Protein AF-A0A957U919-F1 (afdb_monomer_lite)

Secondary structure (DSSP, 8-state):
--SEEEEE-TTEE--TTHHHHHHHHHHH-TTEEEEEEEEE-TTS-B-GGGSB----HHHHHHHHTTHHHHTTT-TTTSTTTTTTS-TT-EEEESB--TTEEEEEHHHHHHH-S--TT--SSSHHHHHHHHHHHTT-EEEEEEEEEEEE---STTTS-TTTTS--

Structure (mmCIF, N/CA/C/O backbone):
data_AF-A0A957U919-F1
#
_entry.id   AF-A0A957U919-F1
#
loop_
_atom_site.group_PDB
_atom_site.id
_atom_site.type_symbol
_atom_site.label_atom_id
_atom_site.label_alt_id
_atom_site.label_comp_id
_atom_site.label_asym_id
_atom_site.label_entity_id
_atom_site.label_seq_id
_atom_site.pdbx_PDB_ins_code
_atom_site.Cartn_x
_atom_site.Cartn_y
_atom_site.Cartn_z
_atom_site.occupancy
_atom_site.B_iso_or_equiv
_atom_site.auth_seq_id
_atom_site.auth_comp_id
_atom_site.auth_asym_id
_atom_site.auth_atom_id
_atom_site.pdbx_PDB_model_num
ATOM 1 N N . LEU A 1 1 ? -8.491 3.575 18.761 1.00 77.50 1 LEU A N 1
ATOM 2 C CA . LEU A 1 1 ? -7.801 3.607 17.451 1.00 77.50 1 LEU A CA 1
ATOM 3 C C . LEU A 1 1 ? -7.828 5.027 16.890 1.00 77.50 1 LEU A C 1
ATOM 5 O O . LEU A 1 1 ? -8.919 5.599 16.883 1.00 77.50 1 LEU A O 1
ATOM 9 N N . PRO A 1 2 ? -6.673 5.581 16.471 1.00 94.19 2 PRO A N 1
ATOM 10 C CA . PRO A 1 2 ? -6.586 6.832 15.702 1.00 94.19 2 PRO A CA 1
ATOM 11 C C . PRO A 1 2 ? -7.300 6.709 14.346 1.00 94.19 2 PRO A C 1
ATOM 13 O O . PRO A 1 2 ? -7.723 5.615 13.984 1.00 94.19 2 PRO A O 1
ATOM 16 N N . ARG A 1 3 ? -7.436 7.814 13.593 1.00 96.12 3 ARG A N 1
ATOM 17 C CA . ARG A 1 3 ? -8.102 7.841 12.270 1.00 96.12 3 ARG A CA 1
ATOM 18 C C . ARG A 1 3 ? -7.478 6.870 11.259 1.00 96.12 3 ARG A C 1
ATOM 20 O O . ARG A 1 3 ? -8.211 6.210 10.525 1.00 96.12 3 ARG A O 1
ATOM 27 N N . TYR A 1 4 ? -6.153 6.773 11.268 1.00 98.06 4 TYR A N 1
ATOM 28 C CA . TYR A 1 4 ? -5.377 5.824 10.479 1.00 98.06 4 TYR A CA 1
ATOM 29 C C . TYR A 1 4 ? -4.389 5.103 11.388 1.00 98.06 4 TYR A C 1
ATOM 31 O O . TYR A 1 4 ? -3.821 5.716 12.293 1.00 98.06 4 TYR A O 1
ATOM 39 N N . VAL A 1 5 ? -4.185 3.817 11.133 1.00 97.25 5 VAL A N 1
ATOM 40 C CA . VAL A 1 5 ? -3.091 3.021 11.694 1.00 97.25 5 VAL A CA 1
ATOM 41 C C . VAL A 1 5 ? -2.104 2.758 10.568 1.00 97.25 5 VAL A C 1
ATOM 43 O O . VAL A 1 5 ? -2.510 2.573 9.425 1.00 97.25 5 VAL A O 1
ATOM 46 N N . LEU A 1 6 ? -0.814 2.773 10.878 1.00 96.62 6 LEU A N 1
ATOM 47 C CA . LEU A 1 6 ? 0.236 2.490 9.914 1.00 96.62 6 LEU A CA 1
ATOM 48 C C . LEU A 1 6 ? 0.983 1.236 10.355 1.00 96.62 6 LEU A C 1
ATOM 50 O O . LEU A 1 6 ? 1.564 1.218 11.439 1.00 96.62 6 LEU A O 1
ATOM 54 N N . LEU A 1 7 ? 0.965 0.213 9.505 1.00 94.75 7 LEU A N 1
ATOM 55 C CA . LEU A 1 7 ? 1.943 -0.861 9.562 1.00 94.75 7 LEU A CA 1
ATOM 56 C C . LEU A 1 7 ? 3.197 -0.359 8.843 1.00 94.75 7 LEU A C 1
ATOM 58 O O . LEU A 1 7 ? 3.130 -0.011 7.663 1.00 94.75 7 LEU A O 1
ATOM 62 N N . LEU A 1 8 ? 4.297 -0.239 9.583 1.00 94.25 8 LEU A N 1
ATOM 63 C CA . LEU A 1 8 ? 5.555 0.308 9.092 1.00 94.25 8 LEU A CA 1
ATOM 64 C C . LEU A 1 8 ? 6.705 -0.561 9.575 1.00 94.25 8 LEU A C 1
ATOM 66 O O . LEU A 1 8 ? 6.862 -0.777 10.779 1.00 94.25 8 LEU A O 1
ATOM 70 N N . ASN A 1 9 ? 7.529 -1.008 8.639 1.00 93.06 9 ASN A N 1
ATOM 71 C CA . ASN A 1 9 ? 8.748 -1.712 8.989 1.00 93.06 9 ASN A CA 1
ATOM 72 C C . ASN A 1 9 ? 9.783 -0.748 9.607 1.00 93.06 9 ASN A C 1
ATOM 74 O O . ASN A 1 9 ? 9.923 0.385 9.138 1.00 93.06 9 ASN A O 1
ATOM 78 N N . PRO A 1 10 ? 10.540 -1.179 10.633 1.00 91.38 10 PRO A N 1
ATOM 79 C CA . PRO A 1 10 ? 11.512 -0.323 11.318 1.00 91.38 10 PRO A CA 1
ATOM 80 C C . PRO A 1 10 ? 12.700 0.083 10.432 1.00 91.38 10 PRO A C 1
ATOM 82 O O . PRO A 1 10 ? 13.347 1.087 10.705 1.00 91.38 10 PRO A O 1
ATOM 85 N N . ASP A 1 11 ? 12.973 -0.664 9.363 1.00 90.69 11 ASP A N 1
ATOM 86 C CA . ASP A 1 11 ? 14.025 -0.411 8.376 1.00 90.69 11 ASP A CA 1
ATOM 87 C C . ASP A 1 11 ? 13.500 0.337 7.135 1.00 90.69 11 ASP A C 1
ATOM 89 O O . ASP A 1 11 ? 13.983 0.153 6.014 1.00 90.69 11 ASP A O 1
ATOM 93 N N . THR A 1 12 ? 12.497 1.199 7.322 1.00 94.00 12 THR A N 1
ATOM 94 C CA . THR A 1 12 ? 11.977 2.082 6.272 1.00 94.00 12 THR A CA 1
ATOM 95 C C . THR A 1 12 ? 12.437 3.523 6.460 1.00 94.00 12 THR A C 1
ATOM 97 O O . THR A 1 12 ? 12.446 4.073 7.560 1.00 94.00 12 THR A O 1
ATOM 100 N N . LEU A 1 13 ? 12.799 4.161 5.351 1.00 95.75 13 LEU A N 1
ATOM 101 C CA . LEU A 1 13 ? 13.079 5.587 5.272 1.00 95.75 13 LEU A CA 1
ATOM 102 C C . LEU A 1 13 ? 11.870 6.264 4.631 1.00 95.75 13 LEU A C 1
ATOM 104 O O . LEU A 1 13 ? 11.612 6.113 3.434 1.00 95.75 13 LEU A O 1
ATOM 108 N N . VAL A 1 14 ? 11.120 6.998 5.448 1.00 96.44 14 VAL A N 1
ATOM 109 C CA . VAL A 1 14 ? 9.900 7.700 5.042 1.00 96.44 14 VAL A CA 1
ATOM 110 C C . VAL A 1 14 ? 10.212 9.193 4.906 1.00 96.44 14 VAL A C 1
ATOM 112 O O . VAL A 1 14 ? 10.591 9.816 5.902 1.00 96.44 14 VAL A O 1
ATOM 115 N N . PRO A 1 15 ? 10.065 9.798 3.711 1.00 95.69 15 PRO A N 1
ATOM 116 C CA . PRO A 1 15 ? 10.251 11.234 3.548 1.00 95.69 15 PRO A CA 1
ATOM 117 C C . PRO A 1 15 ? 9.284 12.046 4.426 1.00 95.69 15 PRO A C 1
ATOM 119 O O . PRO A 1 15 ? 8.155 11.604 4.655 1.00 95.69 15 PRO A O 1
ATOM 122 N N . PRO A 1 16 ? 9.661 13.262 4.866 1.00 95.25 16 PRO A N 1
ATOM 123 C CA . PRO A 1 16 ? 8.839 14.065 5.776 1.00 95.25 16 PRO A CA 1
ATOM 124 C C . PRO A 1 16 ? 7.406 14.330 5.291 1.00 95.25 16 PRO A C 1
ATOM 126 O O . PRO A 1 16 ? 6.493 14.445 6.107 1.00 95.25 16 PRO A O 1
ATOM 129 N N . THR A 1 17 ? 7.189 14.420 3.975 1.00 96.50 17 THR A N 1
ATOM 130 C CA . THR A 1 17 ? 5.870 14.705 3.389 1.00 96.50 17 THR A CA 1
ATOM 131 C C . THR A 1 17 ? 5.032 13.454 3.136 1.00 96.50 17 THR A C 1
ATOM 133 O O . THR A 1 17 ? 3.807 13.553 3.074 1.00 96.50 17 THR A O 1
ATOM 136 N N . ALA A 1 18 ? 5.650 12.272 3.062 1.00 96.69 18 ALA A N 1
ATOM 137 C CA . ALA A 1 18 ? 5.001 11.055 2.578 1.00 96.69 18 ALA A CA 1
ATOM 138 C C . ALA A 1 18 ? 3.783 10.653 3.425 1.00 96.69 18 ALA A C 1
ATOM 140 O O . ALA A 1 18 ? 2.736 10.299 2.889 1.00 96.69 18 ALA A O 1
ATOM 141 N N . LEU A 1 19 ? 3.877 10.762 4.756 1.00 95.94 19 LEU A N 1
ATOM 142 C CA . LEU A 1 19 ? 2.747 10.464 5.644 1.00 95.94 19 LEU A CA 1
ATOM 143 C C . LEU A 1 19 ? 1.573 11.425 5.429 1.00 95.94 19 LEU A C 1
ATOM 145 O O . LEU A 1 19 ? 0.424 10.990 5.403 1.00 95.94 19 LEU A O 1
ATOM 149 N N . ALA A 1 20 ? 1.850 12.721 5.274 1.00 97.38 20 ALA A N 1
ATOM 150 C CA . ALA A 1 20 ? 0.815 13.727 5.062 1.00 97.38 20 ALA A CA 1
ATOM 151 C C . ALA A 1 20 ? 0.137 13.554 3.695 1.00 97.38 20 ALA A C 1
ATOM 153 O O . ALA A 1 20 ? -1.082 13.669 3.591 1.00 97.38 20 ALA A O 1
ATOM 154 N N . GLU A 1 21 ? 0.913 13.227 2.663 1.00 98.31 21 GLU A N 1
ATOM 155 C CA . GLU A 1 21 ? 0.412 12.967 1.313 1.00 98.31 21 GLU A CA 1
ATOM 156 C C . GLU A 1 21 ? -0.472 11.716 1.256 1.00 98.31 21 GLU A C 1
ATOM 158 O O . GLU A 1 21 ? -1.553 11.770 0.670 1.00 98.31 21 GLU A O 1
ATOM 163 N N . MET A 1 22 ? -0.070 10.621 1.913 1.00 98.38 22 MET A N 1
ATOM 164 C CA . MET A 1 22 ? -0.877 9.395 1.994 1.00 98.38 22 MET A CA 1
ATOM 165 C C . MET A 1 22 ? -2.171 9.607 2.782 1.00 98.38 22 MET A C 1
ATOM 167 O O . MET A 1 22 ? -3.238 9.170 2.352 1.00 98.38 22 MET A O 1
ATOM 171 N N . VAL A 1 23 ? -2.104 10.355 3.887 1.00 98.31 23 VAL A N 1
ATOM 172 C CA . VAL A 1 23 ? -3.290 10.732 4.663 1.00 98.31 23 VAL A CA 1
ATOM 173 C C . VAL A 1 23 ? -4.249 11.580 3.831 1.00 98.31 23 VAL A C 1
ATOM 175 O O . VAL A 1 23 ? -5.444 11.296 3.832 1.00 98.31 23 VAL A O 1
ATOM 178 N N . ARG A 1 24 ? -3.744 12.590 3.109 1.00 98.44 24 ARG A N 1
ATOM 179 C CA . ARG A 1 24 ? -4.563 13.427 2.221 1.00 98.44 24 ARG A CA 1
ATOM 180 C C . ARG A 1 24 ? -5.232 12.581 1.141 1.00 98.44 24 ARG A C 1
ATOM 182 O O . ARG A 1 24 ? -6.438 12.687 0.961 1.00 98.44 24 ARG A O 1
ATOM 189 N N . PHE A 1 25 ? -4.468 11.709 0.486 1.00 98.50 25 PHE A N 1
ATOM 190 C CA . PHE A 1 25 ? -4.985 10.797 -0.530 1.00 98.50 25 PHE A CA 1
ATOM 191 C C . PHE A 1 25 ? -6.137 9.937 0.013 1.00 98.50 25 PHE A C 1
ATOM 193 O O . PHE A 1 25 ? -7.200 9.864 -0.593 1.00 98.50 25 PHE A O 1
ATOM 200 N N . MET A 1 26 ? -5.982 9.336 1.195 1.00 98.50 26 MET A N 1
ATOM 201 C CA . MET A 1 26 ? -7.069 8.558 1.794 1.00 98.50 26 MET A CA 1
ATOM 202 C C . MET A 1 26 ? -8.234 9.438 2.275 1.00 98.50 26 MET A C 1
ATOM 204 O O . MET A 1 26 ? -9.381 9.010 2.207 1.00 98.50 26 MET A O 1
ATOM 208 N N . ASP A 1 27 ? -7.999 10.661 2.748 1.00 98.31 27 ASP A N 1
ATOM 209 C CA . ASP A 1 27 ? -9.080 11.581 3.135 1.00 98.31 27 ASP A CA 1
ATOM 210 C C . ASP A 1 27 ? -9.938 12.006 1.926 1.00 98.31 27 ASP A C 1
ATOM 212 O O . ASP A 1 27 ? -11.157 12.112 2.056 1.00 98.31 27 ASP A O 1
ATOM 216 N N . GLU A 1 28 ? -9.327 12.185 0.752 1.00 98.38 28 GLU A N 1
ATOM 217 C CA . GLU A 1 28 ? -10.006 12.515 -0.513 1.00 98.38 28 GLU A CA 1
ATOM 218 C C . GLU A 1 28 ? -10.797 11.329 -1.103 1.00 98.38 28 GLU A C 1
ATOM 220 O O . GLU A 1 28 ? -11.710 11.523 -1.908 1.00 98.38 28 GLU A O 1
ATOM 225 N N . HIS A 1 29 ? -10.500 10.101 -0.667 1.00 98.25 29 HIS A N 1
ATOM 226 C CA . HIS A 1 29 ? -11.114 8.870 -1.164 1.00 98.25 29 HIS A CA 1
ATOM 227 C C . HIS A 1 29 ? -11.650 8.009 -0.014 1.00 98.25 29 HIS A C 1
ATOM 229 O O . HIS A 1 29 ? -11.009 7.071 0.476 1.00 98.25 29 HIS A O 1
ATOM 235 N N . ALA A 1 30 ? -12.869 8.332 0.421 1.00 97.88 30 ALA A N 1
ATOM 236 C CA . ALA A 1 30 ? -13.498 7.721 1.587 1.00 97.88 30 ALA A CA 1
ATOM 237 C C . ALA A 1 30 ? -13.676 6.197 1.481 1.00 97.88 30 ALA A C 1
ATOM 239 O O . ALA A 1 30 ? -13.699 5.544 2.516 1.00 97.88 30 ALA A O 1
ATOM 240 N N . GLN A 1 31 ? -13.758 5.624 0.276 1.00 98.38 31 GLN A N 1
ATOM 241 C CA . GLN A 1 31 ? -13.913 4.183 0.038 1.00 98.38 31 GLN A CA 1
ATOM 242 C C . GLN A 1 31 ? -12.616 3.371 0.217 1.00 98.38 31 GLN A C 1
ATOM 244 O O . GLN A 1 31 ? -12.652 2.142 0.295 1.00 98.38 31 GLN A O 1
ATOM 249 N N . ILE A 1 32 ? -11.459 4.038 0.290 1.00 98.62 32 ILE A N 1
ATOM 250 C CA . ILE A 1 32 ? -10.171 3.366 0.479 1.00 98.62 32 ILE A CA 1
ATOM 251 C C . ILE A 1 32 ? -10.030 2.962 1.947 1.00 98.62 32 ILE A C 1
ATOM 253 O O . ILE A 1 32 ? -9.992 3.814 2.846 1.00 98.62 32 ILE A O 1
ATOM 257 N N . GLY A 1 33 ? -9.942 1.653 2.182 1.00 98.44 33 GLY A N 1
ATOM 258 C CA . GLY A 1 33 ? -9.700 1.064 3.496 1.00 98.44 33 GLY A CA 1
ATOM 259 C C . GLY A 1 33 ? -8.218 0.930 3.813 1.00 98.44 33 GLY A C 1
ATOM 260 O O . GLY A 1 33 ? -7.831 1.144 4.961 1.00 98.44 33 GLY A O 1
ATOM 261 N N . ALA A 1 34 ? -7.385 0.648 2.806 1.00 98.50 34 ALA A N 1
ATOM 262 C CA . ALA A 1 34 ? -5.934 0.596 2.954 1.00 98.50 34 ALA A CA 1
ATOM 263 C C . ALA A 1 34 ? -5.189 1.162 1.739 1.00 98.50 34 ALA A C 1
ATOM 265 O O . ALA A 1 34 ? -5.648 1.035 0.604 1.00 98.50 34 ALA A O 1
ATOM 266 N N . ALA A 1 35 ? -4.018 1.752 1.974 1.00 98.50 35 ALA A N 1
ATOM 267 C CA . ALA A 1 35 ? -3.156 2.252 0.913 1.00 98.50 35 ALA A CA 1
ATOM 268 C C . ALA A 1 35 ? -1.664 2.050 1.203 1.00 98.50 35 ALA A C 1
ATOM 270 O O . ALA A 1 35 ? -1.230 2.032 2.358 1.00 98.50 35 ALA A O 1
ATOM 271 N N . GLY A 1 36 ? -0.879 1.936 0.132 1.00 98.00 36 GLY A N 1
ATOM 272 C CA . GLY A 1 36 ? 0.579 1.836 0.171 1.00 98.00 36 GLY A CA 1
ATOM 273 C C . GLY A 1 36 ? 1.241 2.689 -0.923 1.00 98.00 36 GLY A C 1
ATOM 274 O O . GLY A 1 36 ? 0.656 2.853 -1.996 1.00 98.00 36 GLY A O 1
ATOM 275 N N . PRO A 1 37 ? 2.425 3.265 -0.658 1.00 97.75 37 PRO A N 1
ATOM 276 C CA . PRO A 1 37 ? 3.173 4.093 -1.596 1.00 97.75 37 PRO A CA 1
ATOM 277 C C . PRO A 1 37 ? 4.035 3.243 -2.539 1.00 97.75 37 PRO A C 1
ATOM 279 O O . PRO A 1 37 ? 4.143 2.019 -2.395 1.00 97.75 37 PRO A O 1
ATOM 282 N N . ARG A 1 38 ? 4.737 3.910 -3.457 1.00 96.81 38 ARG A N 1
ATOM 283 C CA . ARG A 1 38 ? 5.911 3.340 -4.123 1.00 96.81 38 ARG A CA 1
ATOM 284 C C . ARG A 1 38 ? 6.995 3.035 -3.096 1.00 96.81 38 ARG A C 1
ATOM 286 O O . ARG A 1 38 ? 7.363 3.896 -2.301 1.00 96.81 38 ARG A O 1
ATOM 293 N N . VAL A 1 39 ? 7.544 1.823 -3.139 1.00 95.62 39 VAL A N 1
ATOM 294 C CA . VAL A 1 39 ? 8.643 1.412 -2.257 1.00 95.62 39 VAL A CA 1
ATOM 295 C C . VAL A 1 39 ? 9.873 1.124 -3.103 1.00 95.62 39 VAL A C 1
ATOM 297 O O . VAL A 1 39 ? 9.834 0.263 -3.981 1.00 95.62 39 VAL A O 1
ATOM 300 N N . ARG A 1 40 ? 10.972 1.831 -2.842 1.00 94.62 40 ARG A N 1
ATOM 301 C CA . ARG A 1 40 ? 12.282 1.548 -3.432 1.00 9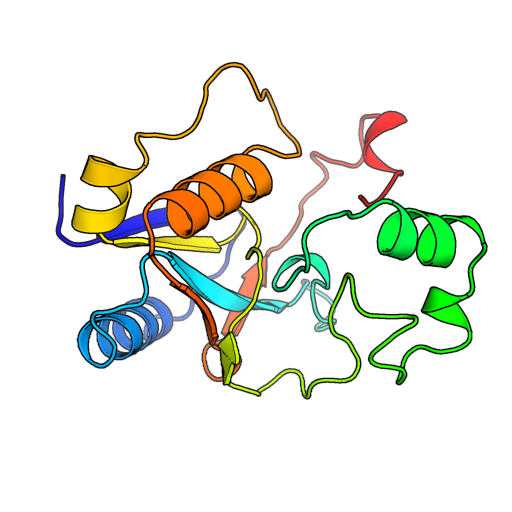4.62 40 ARG A CA 1
ATOM 302 C C . ARG A 1 40 ? 13.146 0.721 -2.497 1.00 94.62 40 ARG A C 1
ATOM 304 O O . ARG A 1 40 ? 13.048 0.815 -1.276 1.00 94.62 40 ARG A O 1
ATOM 311 N N . ARG A 1 41 ? 14.037 -0.059 -3.089 1.00 91.88 41 ARG A N 1
ATOM 312 C CA . ARG A 1 41 ? 15.175 -0.682 -2.412 1.00 91.88 41 ARG A CA 1
ATOM 313 C C . ARG A 1 41 ? 16.346 0.306 -2.341 1.00 91.88 41 ARG A C 1
ATOM 315 O O . ARG A 1 41 ? 16.336 1.301 -3.069 1.00 91.88 41 ARG A O 1
ATOM 322 N N . PRO A 1 42 ? 17.383 0.043 -1.524 1.00 90.19 42 PRO A N 1
ATOM 323 C CA . PRO A 1 42 ? 18.557 0.917 -1.441 1.00 90.19 42 PRO A CA 1
ATOM 324 C C . PRO A 1 42 ? 19.275 1.142 -2.775 1.00 90.19 42 PRO A C 1
ATOM 326 O O . PRO A 1 42 ? 19.886 2.186 -2.973 1.00 90.19 42 PRO A O 1
ATOM 329 N N . ASP A 1 43 ? 19.183 0.182 -3.699 1.00 89.75 43 ASP A N 1
ATOM 330 C CA . ASP A 1 43 ? 19.750 0.272 -5.051 1.00 89.75 43 ASP A CA 1
ATOM 331 C C . ASP A 1 43 ? 18.894 1.102 -6.032 1.00 89.75 43 ASP A C 1
ATOM 333 O O . ASP A 1 43 ? 19.230 1.213 -7.209 1.00 89.75 43 ASP A O 1
ATOM 337 N N . GLY A 1 44 ? 17.781 1.677 -5.564 1.00 89.56 44 GLY A N 1
ATOM 338 C CA . GLY A 1 44 ? 16.846 2.472 -6.358 1.00 89.56 44 GLY A CA 1
ATOM 339 C C . GLY A 1 44 ? 15.820 1.652 -7.145 1.00 89.56 44 GLY A C 1
ATOM 340 O O . GLY A 1 44 ? 14.881 2.233 -7.700 1.00 89.56 44 GLY A O 1
ATOM 341 N N . SER A 1 45 ? 15.944 0.322 -7.175 1.00 89.88 45 SER A N 1
ATOM 342 C CA . SER A 1 45 ? 14.974 -0.547 -7.842 1.00 89.88 45 SER A CA 1
ATOM 343 C C . SER A 1 45 ? 13.643 -0.595 -7.085 1.00 89.88 45 SER A C 1
ATOM 345 O O . SER A 1 45 ? 13.594 -0.449 -5.861 1.00 89.88 45 SER A O 1
ATOM 347 N N . LEU A 1 46 ? 12.542 -0.794 -7.813 1.00 90.12 46 LEU A N 1
ATOM 348 C CA . LEU A 1 46 ? 11.218 -0.949 -7.216 1.00 90.12 46 LEU A CA 1
ATOM 349 C C . LEU A 1 46 ? 11.143 -2.250 -6.405 1.00 90.12 46 LEU A C 1
ATOM 351 O O . LEU A 1 46 ? 11.447 -3.337 -6.913 1.00 90.12 46 LEU A O 1
ATOM 355 N N . ASP A 1 47 ? 10.652 -2.166 -5.170 1.00 89.00 47 ASP A N 1
ATOM 356 C CA . ASP A 1 47 ? 10.217 -3.354 -4.452 1.00 89.00 47 ASP A CA 1
ATOM 357 C C . ASP A 1 47 ? 8.874 -3.829 -5.010 1.00 89.00 47 ASP A C 1
ATOM 359 O O . ASP A 1 47 ? 7.813 -3.325 -4.660 1.00 89.00 47 ASP A O 1
ATOM 363 N N . ARG A 1 48 ? 8.926 -4.827 -5.894 1.00 84.38 48 ARG A N 1
ATOM 364 C CA . ARG A 1 48 ? 7.761 -5.351 -6.628 1.00 84.38 48 ARG A CA 1
ATOM 365 C C . ARG A 1 48 ? 6.598 -5.775 -5.726 1.00 84.38 48 ARG A C 1
ATOM 367 O O . ARG A 1 48 ? 5.458 -5.741 -6.170 1.00 84.38 48 ARG A O 1
ATOM 374 N N . ALA A 1 49 ? 6.866 -6.138 -4.470 1.00 83.38 49 ALA A N 1
ATOM 375 C CA . ALA A 1 49 ? 5.831 -6.514 -3.512 1.00 83.38 49 ALA A CA 1
ATOM 376 C C . ALA A 1 49 ? 4.945 -5.335 -3.064 1.00 83.38 49 ALA A C 1
ATOM 378 O O . ALA A 1 49 ? 3.864 -5.575 -2.521 1.00 83.38 49 ALA A O 1
ATOM 379 N N . CYS A 1 50 ? 5.358 -4.079 -3.301 1.00 84.50 50 CYS A N 1
ATOM 380 C CA . CYS A 1 50 ? 4.615 -2.885 -2.884 1.00 84.50 50 CYS A CA 1
ATOM 381 C C . CYS A 1 50 ? 3.210 -2.791 -3.489 1.00 84.50 50 CYS A C 1
ATOM 383 O O . CYS A 1 50 ? 2.349 -2.111 -2.934 1.00 84.50 50 CYS A O 1
ATOM 385 N N . ARG A 1 51 ? 2.967 -3.504 -4.595 1.00 88.00 51 ARG A N 1
ATOM 386 C CA . ARG A 1 51 ? 1.665 -3.643 -5.244 1.00 88.00 51 ARG A CA 1
ATOM 387 C C . ARG A 1 51 ? 1.478 -5.072 -5.735 1.00 88.00 51 ARG A C 1
ATOM 389 O O . ARG A 1 51 ? 2.297 -5.575 -6.500 1.00 88.00 51 ARG A O 1
ATOM 396 N N . ARG A 1 52 ? 0.408 -5.731 -5.291 1.00 86.25 52 ARG A N 1
ATOM 397 C CA . ARG A 1 52 ? 0.152 -7.136 -5.619 1.00 86.25 52 ARG A CA 1
ATOM 398 C C . ARG A 1 52 ? -1.306 -7.409 -5.975 1.00 86.25 52 ARG A C 1
ATOM 400 O O . ARG A 1 52 ? -2.215 -6.777 -5.432 1.00 86.25 52 ARG A O 1
ATOM 407 N N . SER A 1 53 ? -1.509 -8.382 -6.860 1.00 82.94 53 SER A N 1
ATOM 408 C CA . SER A 1 53 ? -2.775 -9.119 -6.976 1.00 82.94 53 SER A CA 1
ATOM 409 C C . SER A 1 53 ? -2.795 -10.287 -5.986 1.00 82.94 53 SER A C 1
ATOM 411 O O . SER A 1 53 ? -1.735 -10.795 -5.613 1.00 82.94 53 SER A O 1
ATOM 413 N N . PHE A 1 54 ? -3.972 -10.774 -5.593 1.00 82.75 54 PHE A N 1
ATOM 414 C CA . PHE A 1 54 ? -4.040 -11.998 -4.792 1.00 82.75 54 PHE A CA 1
ATOM 415 C C . PHE A 1 54 ? -3.478 -13.196 -5.582 1.00 82.75 54 PHE A C 1
ATOM 417 O O . PHE A 1 54 ? -3.667 -13.277 -6.802 1.00 82.75 54 PHE A O 1
ATOM 424 N N . PRO A 1 55 ? -2.795 -14.149 -4.919 1.00 74.38 55 PRO A N 1
ATOM 425 C CA . PRO A 1 55 ? -2.215 -15.317 -5.577 1.00 74.38 55 PRO A CA 1
ATOM 426 C C . PRO A 1 55 ? -3.309 -16.327 -5.968 1.00 74.38 55 PRO A C 1
ATOM 428 O O . PRO A 1 55 ? -3.482 -17.369 -5.341 1.00 74.38 55 PRO A O 1
ATOM 431 N N . THR A 1 56 ? -4.076 -16.029 -7.019 1.00 74.44 56 THR A N 1
ATOM 432 C CA . THR A 1 56 ? -5.048 -16.975 -7.589 1.00 74.44 56 THR A CA 1
ATOM 433 C C . THR A 1 56 ? -4.325 -18.169 -8.235 1.00 74.44 56 THR A C 1
ATOM 435 O O . THR A 1 56 ? -3.139 -18.059 -8.571 1.00 74.44 56 THR A O 1
ATOM 438 N N . PRO A 1 57 ? -4.994 -19.321 -8.448 1.00 72.62 57 PRO A N 1
ATOM 439 C CA . PRO A 1 57 ? -4.368 -20.481 -9.090 1.00 72.62 57 PRO A CA 1
ATOM 440 C C . PRO A 1 57 ? -3.760 -20.167 -10.465 1.00 72.62 57 PRO A C 1
ATOM 442 O O . PRO A 1 57 ? -2.660 -20.621 -10.770 1.00 72.62 57 PRO A O 1
ATOM 445 N N . GLU A 1 58 ? -4.433 -19.340 -11.270 1.00 67.38 58 GLU A N 1
ATOM 446 C CA . GLU A 1 58 ? -3.942 -18.907 -12.585 1.00 67.38 58 GLU A CA 1
ATOM 447 C C . GLU A 1 58 ? -2.686 -18.027 -12.462 1.00 67.38 58 GLU A C 1
ATOM 449 O O . GLU A 1 58 ? -1.683 -18.268 -13.135 1.00 67.38 58 GLU A O 1
ATOM 454 N N . VAL A 1 59 ? -2.701 -17.049 -11.550 1.00 68.75 59 VAL A N 1
ATOM 455 C CA . VAL A 1 59 ? -1.553 -16.163 -11.296 1.00 68.75 59 VAL A CA 1
ATOM 456 C C . VAL A 1 59 ? -0.350 -16.956 -10.774 1.00 68.75 59 VAL A C 1
ATOM 458 O O . VAL A 1 59 ? 0.782 -16.753 -11.222 1.00 68.75 59 VAL A O 1
ATOM 461 N N . SER A 1 60 ? -0.601 -17.913 -9.880 1.00 72.75 60 SER A N 1
ATOM 462 C CA . SER A 1 60 ? 0.412 -18.829 -9.352 1.00 72.75 60 SER A CA 1
ATOM 463 C C . SER A 1 60 ? 1.006 -19.716 -10.453 1.00 72.75 60 SER A C 1
ATOM 465 O O . SER A 1 60 ? 2.226 -19.875 -10.523 1.00 72.75 60 SER A O 1
ATOM 467 N N . PHE A 1 61 ? 0.176 -20.228 -11.369 1.00 74.94 61 PHE A N 1
ATOM 468 C CA . PHE A 1 61 ? 0.617 -21.038 -12.507 1.00 74.94 61 PHE A CA 1
ATOM 469 C C . PHE A 1 61 ? 1.538 -20.261 -13.459 1.00 74.94 61 PHE A C 1
ATOM 471 O O . PHE A 1 61 ? 2.617 -20.751 -13.810 1.00 74.94 61 PHE A O 1
ATOM 478 N N . TYR A 1 62 ? 1.175 -19.032 -13.845 1.00 72.19 62 TYR A N 1
ATOM 479 C CA . TYR A 1 62 ? 2.019 -18.208 -14.726 1.00 72.19 62 TYR A CA 1
ATOM 480 C C . TYR A 1 62 ? 3.363 -17.850 -14.099 1.00 72.19 62 TYR A C 1
ATOM 482 O O . TYR A 1 62 ? 4.371 -17.737 -14.801 1.00 72.19 62 TYR A O 1
ATOM 490 N N . ARG A 1 63 ? 3.405 -17.717 -12.772 1.00 65.44 63 ARG A N 1
ATOM 491 C CA . ARG A 1 63 ? 4.653 -17.485 -12.056 1.00 65.44 63 ARG A CA 1
ATOM 492 C C . ARG A 1 63 ? 5.524 -18.735 -11.976 1.00 65.44 63 ARG A C 1
ATOM 494 O O . ARG A 1 63 ? 6.715 -18.645 -12.262 1.00 65.44 63 ARG A O 1
ATOM 501 N N . MET A 1 64 ? 4.948 -19.890 -11.637 1.00 73.38 64 MET A N 1
ATOM 502 C CA . MET A 1 64 ? 5.680 -21.163 -11.550 1.00 73.38 64 MET A CA 1
ATOM 503 C C . MET A 1 64 ? 6.282 -21.591 -12.891 1.00 73.38 64 MET A C 1
ATOM 505 O O . MET A 1 64 ? 7.389 -22.117 -12.932 1.00 73.38 64 MET A O 1
ATOM 509 N N . THR A 1 65 ? 5.571 -21.341 -13.988 1.00 76.62 65 THR A N 1
ATOM 510 C CA . THR A 1 65 ? 6.011 -21.689 -15.349 1.00 76.62 65 THR A CA 1
ATOM 511 C C . THR A 1 65 ? 6.983 -20.673 -15.961 1.00 76.62 65 THR A C 1
ATOM 513 O O . THR A 1 65 ? 7.510 -20.908 -17.044 1.00 76.62 65 THR A O 1
ATOM 516 N N . GLY A 1 66 ? 7.231 -19.536 -15.297 1.00 71.56 66 GLY A N 1
ATOM 517 C CA . GLY A 1 66 ? 8.099 -18.465 -15.801 1.00 71.56 66 GLY A CA 1
ATOM 518 C C . GLY A 1 66 ? 7.469 -17.582 -16.885 1.00 71.56 66 GLY A C 1
ATOM 519 O O . GLY A 1 66 ? 8.107 -16.628 -17.337 1.00 71.56 66 GLY A O 1
ATOM 520 N N . LEU A 1 67 ? 6.210 -17.837 -17.260 1.00 70.12 67 LEU A N 1
ATOM 521 C CA . LEU A 1 67 ? 5.443 -17.031 -18.216 1.00 70.12 67 LEU A CA 1
ATOM 522 C C . LEU A 1 67 ? 5.341 -15.562 -17.780 1.00 70.12 67 LEU A C 1
ATOM 524 O O . LEU A 1 67 ? 5.390 -14.672 -18.627 1.00 70.12 67 LEU A O 1
ATOM 528 N N . SER A 1 68 ? 5.284 -15.293 -16.472 1.00 67.38 68 SER A N 1
ATOM 529 C CA . SER A 1 68 ? 5.265 -13.925 -15.938 1.00 67.38 68 SER A CA 1
ATOM 530 C C . SER A 1 68 ? 6.532 -13.124 -16.249 1.00 67.38 68 SER A C 1
ATOM 532 O O . SER A 1 68 ? 6.450 -11.924 -16.498 1.00 67.38 68 SER A O 1
ATOM 534 N N . ARG A 1 69 ? 7.702 -13.779 -16.293 1.00 69.38 69 ARG A N 1
ATOM 535 C CA . ARG A 1 69 ? 8.978 -13.133 -16.647 1.00 69.38 69 ARG A CA 1
ATOM 536 C C . ARG A 1 69 ? 9.118 -12.918 -18.149 1.00 69.38 69 ARG A C 1
ATOM 538 O O . ARG A 1 69 ? 9.648 -11.893 -18.559 1.00 69.38 69 ARG A O 1
ATOM 545 N N . LEU A 1 70 ? 8.649 -13.873 -18.953 1.00 70.62 70 LEU A N 1
ATOM 546 C CA . LEU A 1 70 ? 8.708 -13.790 -20.416 1.00 70.62 70 LEU A CA 1
ATOM 547 C C . LEU A 1 70 ? 7.759 -12.722 -20.974 1.00 70.62 70 LEU A C 1
ATOM 549 O O . LEU A 1 70 ? 8.069 -12.091 -21.980 1.00 70.62 70 LEU A O 1
ATOM 553 N N . PHE A 1 71 ? 6.628 -12.492 -20.304 1.00 72.06 71 PHE A N 1
ATOM 554 C CA . PHE A 1 71 ? 5.601 -11.545 -20.733 1.00 72.06 71 PHE A CA 1
ATOM 555 C C . PHE A 1 71 ? 5.357 -10.462 -19.677 1.00 72.06 71 PHE A C 1
ATOM 557 O O . PHE A 1 71 ? 4.226 -10.256 -19.230 1.00 72.06 71 PHE A O 1
ATOM 564 N N . SER A 1 72 ? 6.421 -9.754 -19.292 1.00 65.00 72 SER A N 1
ATOM 565 C CA . SER A 1 72 ? 6.391 -8.785 -18.190 1.00 65.00 72 SER A CA 1
ATOM 566 C C . SER A 1 72 ? 5.409 -7.622 -18.397 1.00 65.00 72 SER A C 1
ATOM 568 O O . SER A 1 72 ? 4.824 -7.153 -17.425 1.00 65.00 72 SER A O 1
ATOM 570 N N . GLY A 1 73 ? 5.161 -7.206 -19.644 1.00 63.09 73 GLY A N 1
ATOM 571 C CA . GLY A 1 73 ? 4.179 -6.168 -19.993 1.00 63.09 73 GLY A CA 1
ATOM 572 C C . GLY A 1 73 ? 2.730 -6.658 -20.136 1.00 63.09 73 GLY A C 1
ATOM 573 O O . GLY A 1 73 ? 1.841 -5.868 -20.444 1.00 63.09 73 GLY A O 1
ATOM 574 N N . SER A 1 74 ? 2.459 -7.955 -19.953 1.00 68.06 74 SER A N 1
ATOM 575 C CA . SER A 1 74 ? 1.110 -8.507 -20.111 1.00 68.06 74 SER A CA 1
ATOM 576 C C . SER A 1 74 ? 0.304 -8.406 -18.822 1.00 68.06 74 SER A C 1
ATOM 578 O O . SER A 1 74 ? 0.663 -8.998 -17.802 1.00 68.06 74 SER A O 1
ATOM 580 N N . ARG A 1 75 ? -0.873 -7.776 -18.913 1.00 67.31 75 ARG A N 1
ATOM 581 C CA . ARG A 1 75 ? -1.879 -7.755 -17.838 1.00 67.31 75 ARG A CA 1
ATOM 582 C C . ARG A 1 75 ? -2.296 -9.153 -17.377 1.00 67.31 75 ARG A C 1
ATOM 584 O O . ARG A 1 75 ? -2.647 -9.323 -16.219 1.00 67.31 75 ARG A O 1
ATOM 591 N N . ARG A 1 76 ? -2.260 -10.148 -18.269 1.00 63.78 76 ARG A N 1
ATOM 592 C CA . ARG A 1 76 ? -2.659 -11.528 -17.962 1.00 63.78 76 ARG A CA 1
ATOM 593 C C . ARG A 1 76 ? -1.536 -12.324 -17.299 1.00 63.78 76 ARG A C 1
ATOM 595 O O . ARG A 1 76 ? -1.783 -13.032 -16.332 1.00 63.78 76 ARG A O 1
ATOM 602 N N . PHE A 1 77 ? -0.313 -12.213 -17.815 1.00 59.06 77 PHE A N 1
ATOM 603 C CA . PHE A 1 77 ? 0.801 -13.068 -17.388 1.00 59.06 77 PHE A CA 1
ATOM 604 C C . PHE A 1 77 ? 1.612 -12.474 -16.233 1.00 59.06 77 PHE A C 1
ATOM 606 O O . PHE A 1 77 ? 2.182 -13.229 -15.451 1.00 59.06 77 PHE A O 1
ATOM 613 N N . ASN A 1 78 ? 1.613 -11.147 -16.070 1.00 68.38 78 ASN A N 1
ATOM 614 C CA . ASN A 1 78 ? 2.282 -10.445 -14.972 1.00 68.38 78 ASN A CA 1
ATOM 615 C C . ASN A 1 78 ? 1.290 -9.696 -14.068 1.00 68.38 78 ASN A C 1
ATOM 617 O O . ASN A 1 78 ? 1.538 -8.588 -13.591 1.00 68.38 78 ASN A O 1
ATOM 621 N N . ALA A 1 79 ? 0.131 -10.314 -13.843 1.00 70.38 79 ALA A N 1
ATOM 622 C CA . ALA A 1 79 ? -0.901 -9.768 -12.973 1.00 70.38 79 ALA A CA 1
ATOM 623 C C . ALA A 1 79 ? -0.444 -9.686 -11.509 1.00 70.38 79 ALA A C 1
ATOM 625 O O . ALA A 1 79 ? -0.928 -8.832 -10.777 1.00 70.38 79 ALA A O 1
ATOM 626 N N . TYR A 1 80 ? 0.490 -10.543 -11.072 1.00 71.19 80 TYR A N 1
ATOM 627 C CA . TYR A 1 80 ? 0.871 -10.592 -9.660 1.00 71.19 80 TYR A CA 1
ATOM 628 C C . TYR A 1 80 ? 1.518 -9.293 -9.180 1.00 71.19 80 TYR A C 1
ATOM 630 O O . TYR A 1 80 ? 1.008 -8.713 -8.239 1.00 71.19 80 TYR A O 1
ATOM 638 N N . ASN A 1 81 ? 2.575 -8.813 -9.845 1.00 77.62 81 ASN A N 1
ATOM 639 C CA . ASN A 1 81 ? 3.293 -7.587 -9.454 1.00 77.62 81 ASN A CA 1
ATOM 640 C C . ASN A 1 81 ? 2.842 -6.341 -10.235 1.00 77.62 81 ASN A C 1
ATOM 642 O O . ASN A 1 81 ? 3.400 -5.258 -10.060 1.00 77.62 81 ASN A O 1
ATOM 646 N N . LEU A 1 82 ? 1.864 -6.497 -11.136 1.00 74.88 82 LEU A N 1
ATOM 647 C CA . LEU A 1 82 ? 1.276 -5.410 -11.921 1.00 74.88 82 LEU A CA 1
ATOM 648 C C . LEU A 1 82 ? 2.312 -4.581 -12.709 1.00 74.88 82 LEU A C 1
ATOM 650 O O . LEU A 1 82 ? 2.141 -3.379 -12.890 1.00 74.88 82 LEU A O 1
ATOM 654 N N . GLU A 1 83 ? 3.392 -5.199 -13.202 1.00 76.81 83 GLU A N 1
ATOM 655 C CA . GLU A 1 83 ? 4.508 -4.480 -13.860 1.00 76.81 83 GLU A CA 1
ATOM 656 C C . GLU A 1 83 ? 4.121 -3.863 -15.216 1.00 76.81 83 GLU A C 1
ATOM 658 O O . GLU A 1 83 ? 4.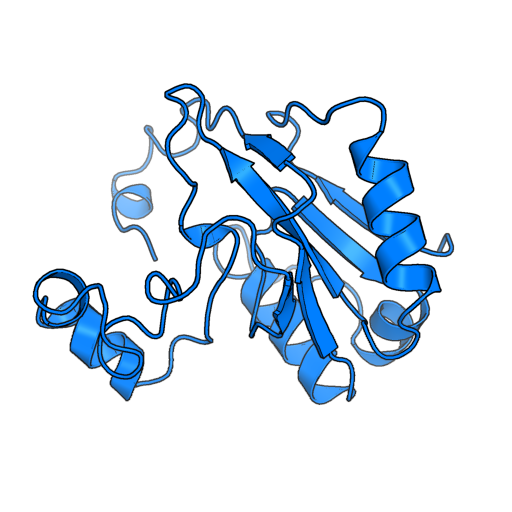875 -3.077 -15.779 1.00 76.81 83 GLU A O 1
ATOM 663 N N . TYR A 1 84 ? 2.928 -4.178 -15.727 1.00 75.25 84 TYR A N 1
ATOM 664 C CA . TYR A 1 84 ? 2.339 -3.505 -16.885 1.00 75.25 84 TYR A CA 1
ATOM 665 C C . TYR A 1 84 ? 1.842 -2.080 -16.568 1.00 75.25 84 TYR A C 1
ATOM 667 O O . TYR A 1 84 ? 1.487 -1.342 -17.485 1.00 75.25 84 TYR A O 1
ATOM 675 N N . LEU A 1 85 ? 1.777 -1.695 -15.287 1.00 81.69 85 LEU A N 1
ATOM 676 C CA . LEU A 1 85 ? 1.426 -0.348 -14.839 1.00 81.69 85 LEU A CA 1
ATOM 677 C C . LEU A 1 85 ? 2.691 0.465 -14.561 1.00 81.69 85 LEU A C 1
ATOM 679 O O . LEU A 1 85 ? 3.648 -0.040 -13.966 1.00 81.69 85 LEU A O 1
ATOM 683 N N . ALA A 1 86 ? 2.670 1.748 -14.926 1.00 87.12 86 ALA A N 1
ATOM 684 C CA . ALA A 1 86 ? 3.750 2.673 -14.595 1.00 87.12 86 ALA A CA 1
ATOM 685 C C . ALA A 1 86 ? 3.982 2.715 -13.073 1.00 87.12 86 ALA A C 1
ATOM 687 O O . ALA A 1 86 ? 3.043 2.577 -12.284 1.00 87.12 86 ALA A O 1
ATOM 688 N N . GLU A 1 87 ? 5.237 2.831 -12.639 1.00 90.19 87 GLU A N 1
ATOM 689 C CA . GLU A 1 87 ? 5.585 2.786 -11.210 1.00 90.19 87 GLU A CA 1
ATOM 690 C C . GLU A 1 87 ? 5.030 3.983 -10.430 1.00 90.19 87 GLU A C 1
ATOM 692 O O . GLU A 1 87 ? 4.766 3.873 -9.239 1.00 90.19 87 GLU A O 1
ATOM 697 N N . ASP A 1 88 ? 4.862 5.129 -11.083 1.00 92.62 88 ASP A N 1
ATOM 698 C CA . ASP A 1 88 ? 4.324 6.373 -10.527 1.00 92.62 88 ASP A CA 1
ATOM 699 C C . ASP A 1 88 ? 2.792 6.478 -10.605 1.00 92.62 88 ASP A C 1
ATOM 701 O O . ASP A 1 88 ? 2.211 7.440 -10.105 1.00 92.62 88 ASP A O 1
ATOM 705 N N . ALA A 1 89 ? 2.117 5.487 -11.192 1.00 93.00 89 ALA A N 1
ATOM 706 C CA . ALA A 1 89 ? 0.668 5.497 -11.320 1.00 93.00 89 ALA A CA 1
ATOM 707 C C . ALA A 1 89 ? -0.044 5.307 -9.970 1.00 93.00 89 ALA A C 1
ATOM 709 O O . ALA A 1 89 ? 0.428 4.607 -9.074 1.00 93.00 89 ALA A O 1
ATOM 710 N N . VAL A 1 90 ? -1.245 5.876 -9.868 1.00 96.50 90 VAL A N 1
ATOM 711 C CA . VAL A 1 90 ? -2.174 5.663 -8.752 1.00 96.50 90 VAL A CA 1
ATOM 712 C C . VAL A 1 90 ? -3.285 4.738 -9.226 1.00 96.50 90 VAL A C 1
ATOM 714 O O . VAL A 1 90 ? -3.949 5.035 -10.219 1.00 96.50 90 VAL A O 1
ATOM 717 N N . HIS A 1 91 ? -3.474 3.598 -8.564 1.00 94.31 91 HIS A N 1
ATOM 718 C CA . HIS A 1 91 ? -4.445 2.603 -9.016 1.00 94.31 91 HIS A CA 1
ATOM 719 C C . HIS A 1 91 ? -4.893 1.647 -7.899 1.00 94.31 91 HIS A C 1
ATOM 721 O O . HIS A 1 91 ? -4.137 1.392 -6.954 1.00 94.31 91 HIS A O 1
ATOM 727 N N . PRO A 1 92 ? -6.096 1.056 -8.014 1.00 95.44 92 PRO A N 1
ATOM 728 C CA . PRO A 1 92 ? -6.521 -0.005 -7.113 1.00 95.44 92 PRO A CA 1
ATOM 729 C C . PRO A 1 92 ? -5.638 -1.250 -7.280 1.00 95.44 92 PRO A C 1
ATOM 731 O O . PRO A 1 92 ? -5.120 -1.535 -8.366 1.00 95.44 92 PRO A O 1
ATOM 734 N N . VAL A 1 93 ? -5.472 -1.995 -6.190 1.00 94.19 93 VAL A N 1
ATOM 735 C CA . VAL A 1 93 ? -4.726 -3.260 -6.111 1.00 94.19 93 VAL A CA 1
ATOM 736 C C . VAL A 1 93 ? -5.481 -4.258 -5.230 1.00 94.19 93 VAL A C 1
ATOM 738 O O . VAL A 1 93 ? -6.510 -3.933 -4.628 1.00 94.19 93 VAL A O 1
ATOM 741 N N . ASP A 1 94 ? -5.005 -5.498 -5.153 1.00 91.94 94 ASP A N 1
ATOM 742 C CA . ASP A 1 94 ? -5.531 -6.442 -4.164 1.00 91.94 94 ASP A CA 1
ATOM 743 C C . ASP A 1 94 ? -4.838 -6.295 -2.820 1.00 91.94 94 ASP A C 1
ATOM 745 O O . ASP A 1 94 ? -5.503 -6.359 -1.792 1.00 91.94 94 ASP A O 1
ATOM 749 N N . SER A 1 95 ? -3.529 -6.045 -2.830 1.00 93.44 95 SER A N 1
ATOM 750 C CA . SER A 1 95 ? -2.749 -5.834 -1.618 1.00 93.44 95 SER A CA 1
ATOM 751 C C . SER A 1 95 ? -1.570 -4.901 -1.849 1.00 93.44 95 SER A C 1
ATOM 753 O O . SER A 1 95 ? -1.011 -4.821 -2.946 1.00 93.44 95 SER A O 1
ATOM 755 N N . VAL A 1 96 ? -1.152 -4.255 -0.767 1.00 94.88 96 VAL A N 1
ATOM 756 C CA . VAL A 1 96 ? 0.143 -3.578 -0.641 1.00 94.88 96 VAL A CA 1
ATOM 757 C C . VAL A 1 96 ? 1.055 -4.393 0.281 1.00 94.88 96 VAL A C 1
ATOM 759 O O . VAL A 1 96 ? 0.654 -5.460 0.755 1.00 94.88 96 VAL A O 1
ATOM 762 N N . VAL A 1 97 ? 2.309 -3.981 0.454 1.00 91.44 97 VAL A N 1
ATOM 763 C CA . VAL A 1 97 ? 3.285 -4.700 1.292 1.00 91.44 97 VAL A CA 1
ATOM 764 C C . VAL A 1 97 ? 3.234 -4.235 2.740 1.00 91.44 97 VAL A C 1
ATOM 766 O O . VAL A 1 97 ? 3.134 -3.040 2.997 1.00 91.44 97 VAL A O 1
ATOM 769 N N . GLY A 1 98 ? 3.403 -5.156 3.688 1.00 89.50 98 GLY A N 1
ATOM 770 C CA . GLY A 1 98 ? 3.480 -4.832 5.114 1.00 89.50 98 GLY A CA 1
ATOM 771 C C . GLY A 1 98 ? 4.615 -3.871 5.500 1.00 89.50 98 GLY A C 1
ATOM 772 O O . GLY A 1 98 ? 4.538 -3.247 6.551 1.00 89.50 98 GLY A O 1
ATOM 773 N N . ALA A 1 99 ? 5.623 -3.670 4.636 1.00 91.50 99 ALA A N 1
ATOM 774 C CA . ALA A 1 99 ? 6.667 -2.670 4.873 1.00 91.50 99 ALA A CA 1
ATOM 775 C C . ALA A 1 99 ? 6.096 -1.247 4.998 1.00 91.50 99 ALA A C 1
ATOM 777 O O . ALA A 1 99 ? 6.617 -0.450 5.776 1.00 91.50 99 ALA A O 1
ATOM 778 N N . TYR A 1 100 ? 5.010 -0.952 4.275 1.00 96.19 100 TYR A N 1
ATOM 779 C CA . 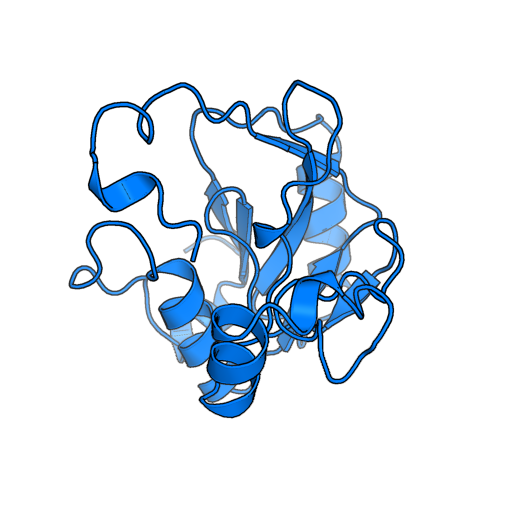TYR A 1 100 ? 4.164 0.215 4.497 1.00 96.19 100 TYR A CA 1
ATOM 780 C C . TYR A 1 100 ? 2.729 -0.111 4.084 1.00 96.19 100 TYR A C 1
ATOM 782 O O . TYR A 1 100 ? 2.422 -0.235 2.896 1.00 96.19 100 TYR A O 1
ATOM 790 N N . MET A 1 101 ? 1.826 -0.145 5.060 1.00 97.50 101 MET A N 1
ATOM 791 C CA . MET A 1 101 ? 0.390 -0.268 4.826 1.00 97.50 101 MET A CA 1
ATOM 792 C C . MET A 1 101 ? -0.366 0.661 5.776 1.00 97.50 101 MET A C 1
ATOM 794 O O . MET A 1 101 ? -0.429 0.432 6.985 1.00 97.50 101 MET A O 1
ATOM 798 N N . GLN A 1 102 ? -0.940 1.734 5.231 1.00 98.19 102 GLN A N 1
ATOM 799 C CA . GLN A 1 102 ? -1.783 2.656 5.984 1.00 98.19 102 GLN A CA 1
ATOM 800 C C . GLN A 1 102 ? -3.235 2.197 5.905 1.00 98.19 102 GLN A C 1
ATOM 802 O O . GLN A 1 102 ? -3.768 2.028 4.814 1.00 98.19 102 GLN A O 1
ATOM 807 N N . VAL A 1 103 ? -3.881 2.001 7.054 1.00 98.31 103 VAL A N 1
ATOM 808 C CA . VAL A 1 103 ? -5.227 1.427 7.153 1.00 98.31 103 VAL A CA 1
ATOM 809 C C . VAL A 1 103 ? -6.160 2.373 7.898 1.00 98.31 103 VAL A C 1
ATOM 811 O O . VAL A 1 103 ? -5.851 2.879 8.981 1.00 98.31 103 VAL A O 1
ATOM 814 N N . ARG A 1 104 ? -7.332 2.624 7.314 1.00 98.50 104 ARG A N 1
ATOM 815 C CA . ARG A 1 104 ? -8.389 3.455 7.891 1.00 98.50 104 ARG A CA 1
ATOM 816 C C . ARG A 1 104 ? -9.005 2.768 9.101 1.00 98.50 104 ARG A C 1
ATOM 818 O O . ARG A 1 104 ? -9.385 1.605 9.036 1.00 98.50 104 ARG A O 1
ATOM 825 N N . ARG A 1 105 ? -9.237 3.526 10.176 1.00 98.25 105 ARG A N 1
ATOM 826 C CA . ARG A 1 105 ? -9.915 3.038 11.390 1.00 98.25 105 ARG A CA 1
ATOM 827 C C . ARG A 1 105 ? -11.213 2.288 11.106 1.00 98.25 105 ARG A C 1
ATOM 829 O O . ARG A 1 105 ? -11.444 1.263 11.726 1.00 98.25 105 ARG A O 1
ATOM 836 N N . ALA A 1 106 ? -12.062 2.825 10.229 1.00 98.38 106 ALA A N 1
ATOM 837 C CA . ALA A 1 106 ? -13.345 2.212 9.889 1.00 98.38 106 ALA A CA 1
ATOM 838 C C . ALA A 1 106 ? -13.148 0.821 9.264 1.00 98.38 106 ALA A C 1
ATOM 840 O O . ALA A 1 106 ? -13.710 -0.141 9.768 1.00 98.38 106 ALA A O 1
ATOM 841 N N . ALA A 1 107 ? -12.226 0.693 8.305 1.00 98.38 107 ALA A N 1
ATOM 842 C CA . ALA A 1 107 ? -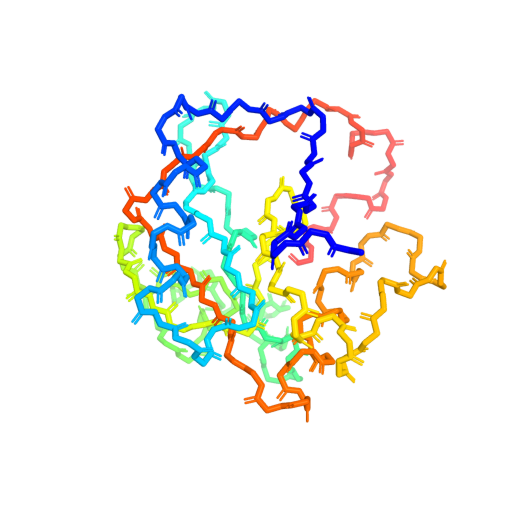11.865 -0.597 7.726 1.00 98.38 107 ALA A CA 1
ATOM 843 C C . ALA A 1 107 ? -11.339 -1.593 8.772 1.00 98.38 107 ALA A C 1
ATOM 845 O O . ALA A 1 107 ? -11.668 -2.769 8.708 1.00 98.38 107 ALA A O 1
ATOM 846 N N . ILE A 1 108 ? -10.580 -1.136 9.777 1.00 98.12 108 ILE A N 1
ATOM 847 C CA . ILE A 1 108 ? -10.123 -2.000 10.883 1.00 98.12 108 ILE A CA 1
ATOM 848 C C . ILE A 1 108 ? -11.295 -2.481 11.743 1.00 98.12 108 ILE A C 1
ATOM 850 O O . ILE A 1 108 ? -11.292 -3.621 12.197 1.00 98.12 108 ILE A O 1
ATOM 854 N N . LEU A 1 109 ? -12.279 -1.618 12.002 1.00 98.06 109 LEU A N 1
ATOM 855 C CA . LEU A 1 109 ? -13.451 -1.998 12.789 1.00 98.06 109 LEU A CA 1
ATOM 856 C C . LEU A 1 109 ? -14.320 -3.032 12.071 1.00 98.06 109 LEU A C 1
ATOM 858 O O . LEU A 1 109 ? -14.878 -3.892 12.745 1.00 98.06 109 LEU A O 1
ATOM 862 N N . ASP A 1 110 ? -14.387 -2.972 10.741 1.00 98.00 110 ASP A N 1
ATOM 863 C CA . ASP A 1 110 ? -15.172 -3.917 9.945 1.00 98.00 110 ASP A CA 1
ATOM 864 C C . ASP A 1 110 ? -14.409 -5.228 9.681 1.00 98.00 110 ASP A C 1
ATOM 866 O O . ASP A 1 110 ? -14.970 -6.314 9.801 1.00 98.00 110 ASP A O 1
ATOM 870 N N . ALA A 1 111 ? -13.119 -5.142 9.341 1.00 97.00 111 ALA A N 1
ATOM 871 C CA . ALA A 1 111 ? -12.303 -6.289 8.931 1.00 97.00 111 ALA A CA 1
ATOM 872 C C . ALA A 1 111 ? -11.578 -6.992 10.091 1.00 97.00 111 ALA A C 1
ATOM 874 O O . ALA A 1 111 ? -11.115 -8.126 9.935 1.00 97.00 111 ALA A O 1
ATOM 875 N N . GLY A 1 112 ? -11.441 -6.327 11.241 1.00 96.31 112 GLY A N 1
ATOM 876 C CA . GLY A 1 112 ? -10.633 -6.772 12.374 1.00 96.31 112 GLY A CA 1
ATOM 877 C C . GLY A 1 112 ? -9.149 -6.397 12.266 1.00 96.31 112 GLY A C 1
ATOM 878 O O . GLY A 1 112 ? -8.680 -5.828 11.277 1.00 96.31 112 GLY A O 1
ATOM 879 N N . LEU A 1 113 ? -8.390 -6.722 13.316 1.00 94.19 113 LEU A N 1
ATOM 880 C CA . LEU A 1 113 ? -6.934 -6.530 13.375 1.00 94.19 113 LEU A CA 1
ATOM 881 C C . LEU A 1 113 ? -6.188 -7.572 12.523 1.00 94.19 113 LEU A C 1
ATOM 883 O O . LEU A 1 113 ? -6.804 -8.454 11.923 1.00 94.19 113 LEU A O 1
ATOM 887 N N . LEU A 1 114 ? -4.860 -7.467 12.457 1.00 89.88 114 LEU A N 1
ATOM 888 C CA . LEU A 1 114 ? -4.003 -8.527 11.918 1.00 89.88 114 LEU A CA 1
ATOM 889 C C . LEU A 1 114 ? -4.275 -9.850 12.646 1.00 89.88 114 LEU A C 1
ATOM 891 O O . LEU A 1 114 ? -4.527 -9.865 13.850 1.00 89.88 114 LEU A O 1
ATOM 895 N N . ASP A 1 115 ? -4.240 -10.947 11.898 1.00 85.75 115 ASP A N 1
ATOM 896 C CA . ASP A 1 115 ? -4.430 -12.282 12.451 1.00 85.75 115 ASP A CA 1
ATOM 897 C C . ASP A 1 115 ? -3.087 -12.835 12.944 1.00 85.75 115 ASP A C 1
ATOM 899 O O . ASP A 1 115 ? -2.181 -13.111 12.158 1.00 85.75 115 ASP A O 1
ATOM 903 N N . GLU A 1 116 ? -2.969 -13.010 14.260 1.00 82.38 116 GLU A N 1
ATOM 904 C CA . GLU A 1 116 ? -1.747 -13.461 14.938 1.00 82.38 116 GLU A CA 1
ATOM 905 C C . GLU A 1 116 ? -1.312 -14.883 14.540 1.00 82.38 116 GLU A C 1
ATOM 907 O O . GLU A 1 116 ? -0.187 -15.293 14.830 1.00 82.38 116 GLU A O 1
ATOM 912 N N . ARG A 1 117 ? -2.173 -15.647 13.853 1.00 79.12 117 ARG A N 1
ATOM 913 C CA . ARG A 1 117 ? -1.828 -16.974 13.319 1.00 79.12 117 ARG A CA 1
ATOM 914 C C . ARG A 1 117 ? -0.841 -16.901 12.152 1.00 79.12 117 ARG A C 1
ATOM 916 O O . ARG A 1 117 ? -0.176 -17.899 11.869 1.00 79.12 117 ARG A O 1
ATOM 923 N N . PHE A 1 118 ? -0.727 -15.751 11.487 1.00 70.69 118 PHE A N 1
ATOM 924 C CA . PHE A 1 118 ? 0.278 -15.506 10.456 1.00 70.69 118 PHE A CA 1
ATOM 925 C C . PHE A 1 118 ? 1.545 -14.934 11.107 1.00 70.69 118 PHE A C 1
ATOM 927 O O . PHE A 1 118 ? 1.631 -13.745 11.402 1.00 70.69 118 PHE A O 1
ATOM 934 N N . PHE A 1 119 ? 2.546 -15.786 11.344 1.00 53.72 119 PHE A N 1
ATOM 935 C CA . PHE A 1 119 ? 3.854 -15.356 11.848 1.00 53.72 119 PHE A CA 1
ATOM 936 C C . PHE A 1 119 ? 4.837 -15.185 10.682 1.00 53.72 119 PHE A C 1
ATOM 938 O O . PHE A 1 119 ? 5.519 -16.140 10.309 1.00 53.72 119 PHE A O 1
ATOM 945 N N . MET A 1 120 ? 4.901 -13.960 10.144 1.00 52.25 120 MET A N 1
ATOM 946 C CA . MET A 1 120 ? 5.693 -13.538 8.977 1.00 52.25 120 MET A CA 1
ATOM 947 C C . MET A 1 120 ? 5.297 -14.208 7.652 1.00 52.25 120 MET A C 1
ATOM 949 O O . MET A 1 120 ? 5.244 -15.430 7.541 1.00 52.25 120 MET A O 1
ATOM 953 N N . TYR A 1 121 ? 5.158 -13.381 6.614 1.00 60.47 121 TYR A N 1
ATOM 954 C CA . TYR A 1 121 ? 4.750 -13.741 5.255 1.00 60.47 121 TYR A CA 1
ATOM 955 C C . TYR A 1 121 ? 3.255 -14.098 5.153 1.00 60.47 121 TYR A C 1
ATOM 957 O O . TYR A 1 121 ? 2.826 -15.200 5.489 1.00 60.47 121 TYR A O 1
ATOM 965 N N . GLY A 1 122 ? 2.471 -13.173 4.589 1.00 73.81 122 GLY A N 1
ATOM 966 C CA . GLY A 1 122 ? 1.060 -13.367 4.238 1.00 73.81 122 GLY A CA 1
ATOM 967 C C . GLY A 1 122 ? 0.065 -12.644 5.144 1.00 73.81 122 GLY A C 1
ATOM 968 O O . GLY A 1 122 ? -1.111 -12.576 4.798 1.00 73.81 122 GLY A O 1
ATOM 969 N N . GLU A 1 123 ? 0.519 -12.056 6.250 1.00 84.31 123 GLU A N 1
ATOM 970 C CA . GLU A 1 123 ? -0.308 -11.255 7.154 1.00 84.31 123 GLU A CA 1
ATOM 971 C C . GLU A 1 123 ? -0.893 -10.012 6.466 1.00 84.31 123 GLU A C 1
ATOM 973 O O . GLU A 1 123 ? -2.046 -9.648 6.695 1.00 84.31 123 GLU A O 1
ATOM 978 N N . ASP A 1 124 ? -0.121 -9.393 5.569 1.00 87.06 124 ASP A N 1
ATOM 979 C CA . ASP A 1 124 ? -0.548 -8.241 4.778 1.00 87.06 124 ASP A CA 1
ATOM 980 C 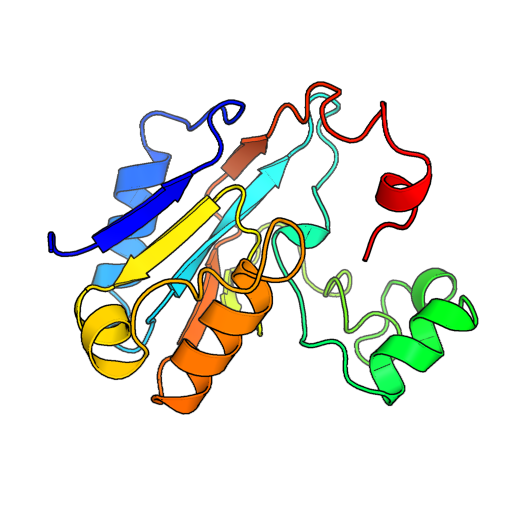C . ASP A 1 124 ? -1.594 -8.628 3.720 1.00 87.06 124 ASP A C 1
ATOM 982 O O . ASP A 1 124 ? -2.609 -7.946 3.579 1.00 87.06 124 ASP A O 1
ATOM 986 N N . LEU A 1 125 ? -1.393 -9.761 3.041 1.00 88.88 125 LEU A N 1
ATOM 987 C CA . LEU A 1 125 ? -2.337 -10.336 2.080 1.00 88.88 125 LEU A CA 1
ATOM 988 C C . LEU A 1 125 ? -3.656 -10.751 2.746 1.00 88.88 125 LEU A C 1
ATOM 990 O O . LEU A 1 125 ? -4.721 -10.445 2.208 1.00 88.88 125 LEU A O 1
ATOM 994 N N . ASP A 1 126 ? -3.602 -11.427 3.899 1.00 92.00 126 ASP A N 1
ATOM 995 C CA . ASP A 1 126 ? -4.792 -11.793 4.679 1.00 92.00 126 ASP A CA 1
ATOM 996 C C . ASP A 1 126 ? -5.577 -10.546 5.091 1.00 92.00 126 ASP A C 1
ATOM 998 O O . ASP A 1 126 ? -6.789 -10.458 4.875 1.00 92.00 126 ASP A O 1
ATOM 1002 N N . TRP A 1 127 ? -4.885 -9.542 5.633 1.00 94.44 127 TRP A N 1
ATOM 1003 C CA . TRP A 1 127 ? -5.556 -8.340 6.101 1.00 94.44 127 TRP A CA 1
ATOM 1004 C C . TRP A 1 127 ? -6.167 -7.549 4.947 1.00 94.44 127 TRP A C 1
ATOM 1006 O O . TRP A 1 127 ? -7.326 -7.143 5.029 1.00 94.44 127 TRP A O 1
ATOM 1016 N N . ALA A 1 128 ? -5.442 -7.408 3.834 1.00 95.56 128 ALA A N 1
ATOM 1017 C CA . ALA A 1 128 ? -5.965 -6.799 2.618 1.00 95.56 128 ALA A CA 1
ATOM 1018 C C . ALA A 1 128 ? -7.193 -7.557 2.086 1.00 95.56 128 ALA A C 1
ATOM 1020 O O . ALA A 1 128 ? -8.179 -6.929 1.698 1.00 95.56 128 ALA A O 1
ATOM 1021 N N . LYS A 1 129 ? -7.189 -8.896 2.131 1.00 94.12 129 LYS A N 1
ATOM 1022 C CA . LYS A 1 129 ? -8.342 -9.718 1.742 1.00 94.12 129 LYS A CA 1
ATOM 1023 C C . LYS A 1 129 ? -9.558 -9.445 2.620 1.00 94.12 129 LYS A C 1
ATOM 1025 O O . LYS A 1 129 ? -10.627 -9.182 2.076 1.00 94.12 129 LYS A O 1
ATOM 1030 N N . ARG A 1 130 ? -9.403 -9.442 3.946 1.00 96.50 130 ARG A N 1
ATOM 1031 C CA . ARG A 1 130 ? -10.505 -9.147 4.879 1.00 96.50 130 ARG A CA 1
ATOM 1032 C C . ARG A 1 130 ? -11.028 -7.719 4.735 1.00 96.50 130 ARG A C 1
ATOM 1034 O O . ARG A 1 130 ? -12.235 -7.513 4.783 1.00 96.50 130 ARG A O 1
ATOM 1041 N N . ILE A 1 131 ? -10.145 -6.748 4.497 1.00 98.06 131 ILE A N 1
ATOM 1042 C CA . ILE A 1 131 ? -10.520 -5.357 4.199 1.00 98.06 131 ILE A CA 1
ATOM 1043 C C . ILE A 1 131 ? -11.387 -5.298 2.934 1.00 98.06 131 ILE A C 1
ATOM 1045 O O . ILE A 1 131 ? -12.449 -4.675 2.953 1.00 98.06 131 ILE A O 1
ATOM 1049 N N . LYS A 1 132 ? -10.993 -5.996 1.861 1.00 97.44 132 LYS A N 1
ATOM 1050 C CA . LYS A 1 132 ? -11.785 -6.061 0.621 1.00 97.44 132 LYS A CA 1
ATOM 1051 C C . LYS A 1 132 ? -13.107 -6.807 0.797 1.00 97.44 132 LYS A C 1
ATOM 1053 O O . LYS A 1 132 ? -14.120 -6.358 0.269 1.00 97.44 132 LYS A O 1
ATOM 1058 N N . ASP A 1 133 ? -13.127 -7.892 1.567 1.00 97.25 133 ASP A N 1
ATOM 1059 C CA . ASP A 1 133 ? -14.352 -8.648 1.869 1.00 97.25 133 ASP A CA 1
ATOM 1060 C C . ASP A 1 133 ? -15.359 -7.832 2.691 1.00 97.25 133 ASP A C 1
ATOM 1062 O O . ASP A 1 133 ? -16.566 -8.008 2.540 1.00 97.25 133 ASP A O 1
ATOM 1066 N N . ALA A 1 134 ? -14.872 -6.894 3.506 1.00 97.94 134 ALA A N 1
ATOM 1067 C CA . ALA A 1 134 ? -15.688 -5.907 4.208 1.00 97.94 134 ALA A CA 1
ATOM 1068 C C . ALA A 1 134 ? -16.172 -4.748 3.305 1.00 97.94 134 ALA A C 1
ATOM 1070 O O . ALA A 1 134 ? -16.811 -3.819 3.793 1.00 97.94 134 ALA A O 1
ATOM 1071 N N . GLY A 1 135 ? -15.891 -4.787 1.996 1.00 98.06 135 GLY A N 1
ATOM 1072 C CA . GLY A 1 135 ? -16.371 -3.814 1.010 1.00 98.06 135 GLY A CA 1
ATOM 1073 C C . GLY A 1 135 ? -15.461 -2.604 0.792 1.00 98.06 135 GLY A C 1
ATOM 1074 O O . GLY A 1 135 ? -15.853 -1.674 0.088 1.00 98.06 135 GLY A O 1
ATOM 1075 N N . TRP A 1 136 ? -14.256 -2.599 1.365 1.00 98.56 136 TRP A N 1
ATOM 1076 C CA . TRP A 1 136 ? -13.301 -1.503 1.210 1.00 98.56 136 TRP A CA 1
ATOM 1077 C C . TRP A 1 136 ? -12.353 -1.713 0.026 1.00 98.56 136 TRP A C 1
ATOM 1079 O O . TRP A 1 136 ? -12.022 -2.835 -0.352 1.00 98.56 136 TRP A O 1
ATOM 1089 N N . GLU A 1 137 ? -11.836 -0.621 -0.532 1.00 98.44 137 GLU A N 1
ATOM 1090 C CA . GLU A 1 137 ? -10.813 -0.687 -1.577 1.00 98.44 137 GLU A CA 1
ATOM 1091 C C . GLU A 1 137 ? -9.391 -0.662 -0.992 1.00 98.44 137 GLU A C 1
ATOM 1093 O O . GLU A 1 137 ? -9.135 -0.053 0.053 1.00 98.44 137 GLU A O 1
ATOM 1098 N N . VAL A 1 138 ? -8.445 -1.285 -1.705 1.00 98.31 138 VAL A N 1
ATOM 1099 C CA . VAL A 1 138 ? -7.004 -1.212 -1.418 1.00 98.31 138 VAL A CA 1
ATOM 1100 C C . VAL A 1 138 ? -6.307 -0.545 -2.595 1.00 98.31 138 VAL A C 1
ATOM 1102 O O . VAL A 1 138 ? -6.531 -0.931 -3.743 1.00 98.31 138 VAL A O 1
ATOM 1105 N N . TRP A 1 139 ? -5.481 0.463 -2.322 1.00 98.31 139 TRP A N 1
ATOM 1106 C CA . TRP A 1 139 ? -4.874 1.291 -3.364 1.00 98.31 139 TRP A CA 1
ATOM 1107 C C . TRP A 1 139 ? -3.362 1.400 -3.253 1.00 98.31 139 TRP A C 1
ATOM 1109 O O . TRP A 1 139 ? -2.786 1.501 -2.1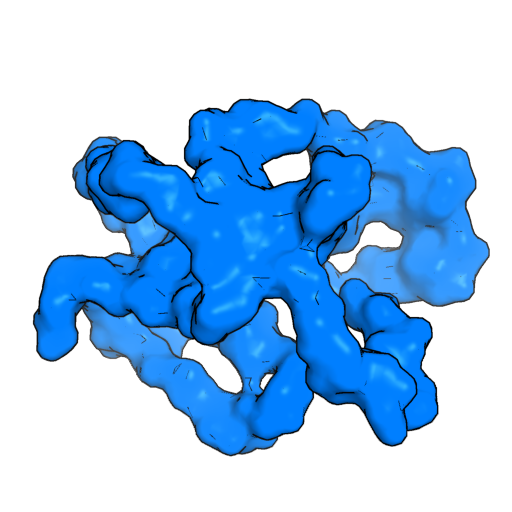71 1.00 98.31 139 TRP A O 1
ATOM 1119 N N . TYR A 1 140 ? -2.732 1.446 -4.418 1.00 98.00 140 TYR A N 1
ATOM 1120 C CA . TYR A 1 140 ? -1.350 1.847 -4.583 1.00 98.00 140 TYR A CA 1
ATOM 1121 C C . TYR A 1 140 ? -1.302 3.316 -5.017 1.00 98.00 140 TYR A C 1
ATOM 1123 O O . TYR A 1 140 ? -1.957 3.696 -5.991 1.00 98.00 140 TYR A O 1
ATOM 1131 N N . ASN A 1 141 ? -0.527 4.135 -4.306 1.00 97.88 141 ASN A N 1
ATOM 1132 C CA . ASN A 1 141 ? -0.276 5.531 -4.654 1.00 97.88 141 ASN A CA 1
ATOM 1133 C C . ASN A 1 141 ? 1.194 5.719 -5.057 1.00 97.88 141 ASN A C 1
ATOM 1135 O O . ASN A 1 141 ? 2.045 6.024 -4.222 1.00 97.88 141 ASN A O 1
ATOM 1139 N N . GLY A 1 142 ? 1.486 5.548 -6.350 1.00 96.62 142 GLY A N 1
ATOM 1140 C CA . GLY A 1 142 ? 2.839 5.671 -6.895 1.00 96.62 142 GLY A CA 1
ATOM 1141 C C . GLY A 1 142 ? 3.424 7.087 -6.891 1.00 96.62 142 GLY A C 1
ATOM 1142 O O . GLY A 1 142 ? 4.618 7.241 -7.155 1.00 96.62 142 GLY A O 1
ATOM 1143 N N . ALA A 1 143 ? 2.621 8.112 -6.580 1.00 96.56 143 ALA A N 1
ATOM 1144 C CA . ALA A 1 143 ? 3.091 9.491 -6.460 1.00 96.56 143 ALA A CA 1
ATOM 1145 C C . ALA A 1 143 ? 3.867 9.740 -5.156 1.00 96.56 143 ALA A C 1
ATOM 1147 O O . ALA A 1 143 ? 4.670 10.668 -5.094 1.00 96.56 143 ALA A O 1
ATOM 1148 N N . VAL A 1 144 ? 3.649 8.903 -4.134 1.00 97.81 144 VAL A N 1
ATOM 1149 C CA . VAL A 1 144 ? 4.404 8.924 -2.878 1.00 97.81 144 VAL A CA 1
ATOM 1150 C C . VAL A 1 144 ? 5.465 7.837 -2.930 1.00 97.81 144 VAL A C 1
ATOM 1152 O O . VAL A 1 144 ? 5.183 6.711 -3.334 1.00 97.81 144 VAL A O 1
ATOM 1155 N N . GLU A 1 145 ? 6.680 8.154 -2.492 1.00 97.44 145 GLU A N 1
ATOM 1156 C CA . GLU A 1 145 ? 7.802 7.219 -2.480 1.00 97.44 145 GLU A CA 1
ATOM 1157 C C . GLU A 1 145 ? 8.425 7.102 -1.089 1.00 97.44 145 GLU A C 1
ATOM 1159 O O . GLU A 1 145 ? 8.607 8.097 -0.390 1.00 97.44 145 GLU A O 1
ATOM 1164 N N . ILE A 1 146 ? 8.779 5.877 -0.709 1.00 96.88 146 ILE A N 1
ATOM 1165 C CA . ILE A 1 146 ? 9.600 5.564 0.464 1.00 96.88 146 ILE A CA 1
ATOM 1166 C C . ILE A 1 146 ? 10.717 4.591 0.073 1.00 96.88 146 ILE A C 1
ATOM 1168 O O . ILE A 1 146 ? 10.636 3.931 -0.967 1.00 96.88 146 ILE A O 1
ATOM 1172 N N . THR A 1 147 ? 11.708 4.420 0.946 1.00 96.19 147 THR A N 1
ATOM 1173 C CA . THR A 1 147 ? 12.742 3.385 0.791 1.00 96.19 147 THR A CA 1
ATOM 1174 C C . THR A 1 147 ? 12.600 2.328 1.881 1.00 96.19 147 THR A C 1
ATOM 1176 O O . THR A 1 147 ? 12.415 2.665 3.045 1.00 96.19 147 THR A O 1
ATOM 1179 N N . HIS A 1 148 ? 12.718 1.052 1.530 1.00 93.94 148 HIS A N 1
ATOM 1180 C CA . HIS A 1 148 ? 12.774 -0.070 2.468 1.00 93.94 148 HIS A CA 1
ATOM 1181 C C . HIS A 1 148 ? 14.152 -0.722 2.361 1.00 93.94 148 HIS A C 1
ATOM 1183 O O . HIS A 1 148 ? 14.512 -1.236 1.300 1.00 93.94 148 HIS A O 1
ATOM 1189 N N . VAL A 1 149 ? 14.948 -0.648 3.432 1.00 85.56 149 VAL A N 1
ATOM 1190 C CA . VAL A 1 149 ? 16.372 -1.012 3.393 1.00 85.56 149 VAL A CA 1
ATOM 1191 C C . VAL A 1 149 ? 16.572 -2.527 3.302 1.00 85.56 149 VAL A C 1
ATOM 1193 O O . VAL A 1 149 ? 17.542 -2.967 2.688 1.00 85.56 149 VAL A O 1
ATOM 1196 N N . LYS A 1 150 ? 15.617 -3.329 3.795 1.00 66.81 150 LYS A N 1
ATOM 1197 C CA . LYS A 1 150 ? 15.621 -4.797 3.732 1.00 66.81 150 LYS A CA 1
ATOM 1198 C C . LYS A 1 150 ? 16.969 -5.354 4.204 1.00 66.81 150 LYS A C 1
ATOM 1200 O O . LYS A 1 150 ? 17.599 -6.173 3.528 1.00 66.81 150 LYS A O 1
ATOM 1205 N N . GLU A 1 151 ? 17.440 -4.890 5.364 1.00 53.78 151 GLU A N 1
ATOM 1206 C CA . GLU A 1 151 ? 18.654 -5.433 5.976 1.00 53.78 151 GLU A CA 1
ATOM 1207 C C . GLU A 1 151 ? 18.389 -6.870 6.429 1.00 53.78 151 GLU A C 1
ATOM 1209 O O . GLU A 1 151 ? 17.647 -7.084 7.377 1.00 53.78 151 GLU A O 1
ATOM 1214 N N . ALA A 1 152 ? 18.987 -7.844 5.733 1.00 46.66 152 ALA A N 1
ATOM 1215 C CA . ALA A 1 152 ? 19.440 -9.170 6.185 1.00 46.66 152 ALA A CA 1
ATOM 1216 C C . ALA A 1 152 ? 18.561 -10.064 7.105 1.00 46.66 152 ALA A C 1
ATOM 1218 O O . ALA A 1 152 ? 18.962 -11.192 7.380 1.00 46.66 152 ALA A O 1
ATOM 1219 N N . ALA A 1 153 ? 17.355 -9.689 7.530 1.00 44.66 153 ALA A N 1
ATOM 1220 C CA . ALA A 1 153 ? 16.468 -10.577 8.282 1.00 44.66 153 ALA A CA 1
ATOM 1221 C C . ALA A 1 153 ? 16.004 -11.749 7.397 1.00 44.66 153 ALA A C 1
ATOM 1223 O O . ALA A 1 153 ? 15.830 -12.875 7.862 1.00 44.66 153 ALA A O 1
ATOM 1224 N N . SER A 1 154 ? 15.903 -11.520 6.083 1.00 44.66 154 SER A N 1
ATOM 1225 C CA . SER A 1 154 ? 15.606 -12.548 5.082 1.00 44.66 154 SER A CA 1
ATOM 1226 C C . SER A 1 154 ? 16.839 -13.336 4.609 1.00 44.66 154 SER A C 1
ATOM 1228 O O . SER A 1 154 ? 16.673 -14.269 3.829 1.00 44.66 154 SER A O 1
ATOM 1230 N N . SER A 1 155 ? 18.075 -12.996 5.002 1.00 40.44 155 SER A N 1
ATOM 1231 C CA . SER A 1 155 ? 19.272 -13.690 4.483 1.00 40.44 155 SER A CA 1
ATOM 1232 C C . SER A 1 155 ? 19.703 -14.896 5.323 1.00 40.44 155 SER A C 1
ATOM 1234 O O . SER A 1 155 ? 20.516 -15.693 4.858 1.00 40.44 155 SER A O 1
ATOM 1236 N N . GLN A 1 156 ? 19.129 -15.087 6.517 1.00 37.44 156 GLN A N 1
ATOM 1237 C CA . GLN A 1 156 ? 19.510 -16.186 7.416 1.00 37.44 156 GLN A CA 1
ATOM 1238 C C . GLN A 1 156 ? 18.640 -17.449 7.305 1.00 37.44 156 GLN A C 1
ATOM 1240 O O . GLN A 1 156 ? 18.985 -18.478 7.883 1.00 37.44 156 GLN A O 1
ATOM 1245 N N . SER A 1 157 ? 17.545 -17.432 6.537 1.00 40.06 157 SER A N 1
ATOM 1246 C CA . SER A 1 157 ? 16.682 -18.605 6.360 1.00 40.06 157 SER A CA 1
ATOM 1247 C C . SER A 1 157 ? 16.696 -19.094 4.916 1.00 40.06 157 SER A C 1
ATOM 1249 O O . SER A 1 157 ? 16.398 -18.370 3.973 1.00 40.06 157 SER A O 1
ATOM 1251 N N . ALA A 1 158 ? 16.981 -20.379 4.704 1.00 39.34 158 ALA A N 1
ATOM 1252 C CA . ALA A 1 158 ? 16.874 -20.980 3.376 1.00 39.34 158 ALA A CA 1
ATOM 1253 C C . ALA A 1 158 ? 15.451 -20.872 2.782 1.00 39.34 158 ALA A C 1
ATOM 1255 O O . ALA A 1 158 ? 15.314 -20.943 1.561 1.00 39.34 158 ALA A O 1
ATOM 1256 N N . LYS A 1 159 ? 14.425 -20.665 3.628 1.00 40.59 159 LYS A N 1
ATOM 1257 C CA . LYS A 1 159 ? 13.012 -20.515 3.244 1.00 40.59 159 LYS A CA 1
ATOM 1258 C C . LYS A 1 159 ? 12.639 -19.112 2.750 1.00 40.59 159 LYS A C 1
ATOM 1260 O O . LYS A 1 159 ? 11.689 -19.000 1.990 1.00 40.59 159 LYS A O 1
ATOM 1265 N N . SER A 1 160 ? 13.380 -18.065 3.112 1.00 41.31 160 SER A N 1
ATOM 1266 C CA . SER A 1 160 ? 13.093 -16.678 2.695 1.00 41.31 160 SER A CA 1
ATOM 1267 C C . SER A 1 160 ? 13.639 -16.318 1.310 1.00 41.31 160 SER A C 1
ATOM 1269 O O . SER A 1 160 ? 13.435 -15.206 0.837 1.00 41.31 160 SER A O 1
ATOM 1271 N N . ARG A 1 161 ? 14.319 -17.258 0.637 1.00 39.34 161 ARG A N 1
ATOM 1272 C CA . ARG A 1 161 ? 14.779 -17.111 -0.758 1.00 39.34 161 ARG A CA 1
ATOM 1273 C C . ARG A 1 161 ? 13.707 -17.434 -1.796 1.00 39.34 161 ARG A C 1
ATOM 1275 O O . ARG A 1 161 ? 13.960 -17.306 -2.991 1.00 39.34 161 ARG A O 1
ATOM 1282 N N . ILE A 1 162 ? 12.532 -17.873 -1.356 1.00 38.72 162 ILE A N 1
ATOM 1283 C CA . ILE A 1 162 ? 11.366 -17.969 -2.223 1.00 38.72 162 ILE A CA 1
ATOM 1284 C C . ILE A 1 162 ? 10.635 -16.643 -2.064 1.00 38.72 162 ILE A C 1
ATOM 1286 O O . ILE A 1 162 ? 9.847 -16.471 -1.139 1.00 38.72 162 ILE A O 1
ATOM 1290 N N . ASP A 1 163 ? 10.951 -15.687 -2.938 1.00 39.62 163 ASP A N 1
ATOM 1291 C CA . ASP A 1 163 ? 10.097 -14.517 -3.114 1.00 39.62 163 ASP A CA 1
ATOM 1292 C C . ASP A 1 163 ? 8.695 -15.037 -3.474 1.00 39.62 163 ASP A C 1
ATOM 1294 O O . ASP A 1 163 ? 8.510 -15.648 -4.537 1.00 39.62 163 ASP A O 1
ATOM 1298 N N . PHE A 1 164 ? 7.737 -14.828 -2.567 1.00 39.81 164 PHE A N 1
ATOM 1299 C CA . PHE A 1 164 ? 6.301 -14.979 -2.809 1.00 39.81 164 PHE A CA 1
ATOM 1300 C C . PHE A 1 164 ? 5.737 -13.824 -3.611 1.00 39.81 164 PHE A C 1
ATOM 1302 O O . PHE A 1 164 ? 6.448 -12.868 -3.982 1.00 39.81 164 PHE A O 1
#

Foldseek 3Di:
DPQKDKLADPQKFFPPCQVVVVVVVCVVPVQAFKEFEFEAEPVRDTPLQQAAAQCDPQQVVLVVVVVCVVCVLDCRSVVGSPSVDDLQDKDFGLFGDSNIMMGGPVLCVQQPDFDPVDDDDCSRNSSSNSSVVSVGIYMYRHNGYMYRHPPDPLVPDPVSVPDD

Sequence (164 aa):
LPRYVLLLNPDTLVPPTALAEMVRFMDEHAQIGAAGPRVRRPDGSLDRACRRSFPTPEVSFYRMTGLSRLFSGSRRFNAYNLEYLAEDAVHPVDSVVGAYMQVRRAAILDAGLLDERFFMYGEDLDWAKRIKDAGWEVWYNGAVEITHVKEAASSQSAKSRIDF

pLDDT: mean 84.15, std 17.2, range [37.44, 98.62]

Radius of gyration: 15.43 Å; chains: 1; bounding box: 36×36×38 Å